Protein AF-A0A3N5LQ31-F1 (afdb_monomer)

Foldseek 3Di:
DDDDDDQVVVVVVVVVVVVVCVVLVHDDDDDDDPPDDPPCCVVPPDDWDADPVQRGIPDQDQDDDPVPPDDPDFDWDPKKKKKWKWQAPVLQVQLQVQLVVFAVKAWFAKDDPPPSIIMTMIMGAQVSRVRSQVRSQVRRVVGGGTDDIDMGRIDGSSVSSRGDGD

Radius of gyration: 17.61 Å; Cα contacts (8 Å, |Δi|>4): 261; chains: 1; bounding box: 45×36×45 Å

Nearest PDB structures (foldseek):
  7mmx-assembly1_C-2  TM=9.628E-01  e=3.023E-10  Streptococcus intermedius SK54 = ATCC 27335
  4qig-assembly1_B  TM=9.699E-01  e=1.649E-09  Salmonella enterica subsp. enterica serovar Typhimurium str. LT2
  5v74-assembly1_P4  TM=9.472E-01  e=7.502E-10  Haliangium ochraceum DSM 14365
  7mpx-assembly1_D  TM=9.693E-01  e=6.256E-09  Escherichia coli
  7mpv-assembly1_F  TM=9.601E-01  e=4.910E-09  Escherichia coli

Sequence (166 aa):
MKLAGPLASLRAAVEAAQSIADQMQVTLVADVIPAPAVGLSVAYEAKADFSPLLEQATVIIPHPSPENKEKRMPEQANFAVGLIETQGFTAVFEAIDTALKTAAVEVLAREKLGGGFITVVIRGDVAAVNAAVEAGKAKVGALGRLIAAHVIPSPSAGVLSLLPKL

pLDDT: mean 89.26, std 12.74, range [43.56, 98.69]

Mean predicted aligned error: 6.05 Å

Secondary structure (DSSP, 8-state):
----S-HHHHHHHHHHHHHHHHHTT--------SSPPTTTHHHHPPPP-EETTTTEES-------TT-SS-SSPPBPSSEEEEEEEESHHHHHHHHHHHHHHSSEEEEEEEEEETTEEEEEEEE-HHHHHHHHHHHHTTGGGTSEEEEEEEESS-BHHHHTTSPP-

Solvent-accessible surface area (backbone atoms only — not comparable to full-atom values): 9769 Å² total; per-residue (Å²): 140,88,87,87,76,59,68,70,60,52,52,53,50,49,56,54,48,46,58,51,24,58,75,69,74,45,91,77,89,85,84,81,80,75,83,71,61,90,84,48,55,75,81,74,56,79,68,86,43,70,37,83,89,68,72,42,68,76,49,83,73,64,73,75,63,90,87,57,89,78,64,95,60,74,60,62,44,98,37,12,37,19,38,43,28,16,42,29,70,68,12,41,51,54,14,47,56,44,14,50,74,67,25,76,46,46,83,64,30,67,46,70,78,53,101,51,34,36,33,41,31,33,34,25,50,50,70,32,28,50,54,12,46,57,53,10,61,72,56,13,72,87,59,31,43,73,73,48,74,50,73,41,65,56,44,35,48,66,63,58,51,66,53,55,81,122

Structure (mmCIF, N/CA/C/O backbone):
data_AF-A0A3N5LQ31-F1
#
_entry.id   AF-A0A3N5LQ31-F1
#
loop_
_atom_site.group_PDB
_atom_site.id
_atom_site.type_symbol
_atom_site.label_atom_id
_atom_site.label_alt_id
_atom_site.label_comp_id
_atom_site.label_asym_id
_atom_site.label_entity_id
_atom_site.label_seq_id
_atom_site.pdbx_PDB_ins_code
_atom_site.Cartn_x
_atom_site.Cartn_y
_atom_site.Cartn_z
_atom_site.occupancy
_atom_site.B_iso_or_equiv
_atom_site.auth_seq_id
_atom_site.auth_comp_id
_atom_site.auth_asym_id
_atom_site.auth_atom_id
_atom_site.pdbx_PDB_model_num
ATOM 1 N N . MET A 1 1 ? 6.752 2.907 -10.884 1.00 87.19 1 MET A N 1
ATOM 2 C CA . MET A 1 1 ? 7.921 2.213 -10.291 1.00 87.19 1 MET A CA 1
ATOM 3 C C . MET A 1 1 ? 8.846 1.754 -11.412 1.00 87.19 1 MET A C 1
ATOM 5 O O . MET A 1 1 ? 8.343 1.495 -12.497 1.00 87.19 1 MET A O 1
ATOM 9 N N . LYS A 1 2 ? 10.163 1.670 -11.184 1.00 89.62 2 LYS A N 1
ATOM 10 C CA . LYS A 1 2 ? 11.131 1.130 -12.156 1.00 89.62 2 LYS A CA 1
ATOM 11 C C . LYS A 1 2 ? 11.908 -0.006 -11.495 1.00 89.62 2 LYS A C 1
ATOM 13 O O . LYS A 1 2 ? 12.330 0.148 -10.354 1.00 89.62 2 LYS A O 1
ATOM 18 N N . LEU A 1 3 ? 12.065 -1.125 -12.197 1.00 89.81 3 LEU A N 1
ATOM 19 C CA . LEU A 1 3 ? 12.803 -2.304 -11.742 1.00 89.81 3 LEU A CA 1
ATOM 20 C C . LEU A 1 3 ? 13.867 -2.649 -12.789 1.00 89.81 3 LEU A C 1
ATOM 22 O O . LEU A 1 3 ? 13.626 -2.489 -13.984 1.00 89.81 3 LEU A O 1
ATOM 26 N N . ALA A 1 4 ? 15.025 -3.133 -12.348 1.00 88.94 4 ALA A N 1
ATOM 27 C CA . ALA A 1 4 ? 16.113 -3.557 -13.223 1.00 88.94 4 ALA A CA 1
ATOM 28 C C . ALA A 1 4 ? 16.600 -4.953 -12.819 1.00 88.94 4 ALA A C 1
ATOM 30 O O . ALA A 1 4 ? 16.631 -5.287 -11.636 1.00 88.94 4 ALA A O 1
ATOM 31 N N . GLY A 1 5 ? 16.970 -5.773 -13.802 1.00 91.19 5 GLY A N 1
ATOM 32 C CA . GLY A 1 5 ? 17.413 -7.144 -13.571 1.00 91.19 5 GLY A CA 1
ATOM 33 C C . GLY A 1 5 ? 17.403 -7.996 -14.843 1.00 91.19 5 GLY A C 1
ATOM 34 O O . GLY A 1 5 ? 17.205 -7.468 -15.940 1.00 91.19 5 GLY A O 1
ATOM 35 N N . PRO A 1 6 ? 17.614 -9.319 -14.717 1.00 95.31 6 PRO A N 1
ATOM 36 C CA . PRO A 1 6 ? 17.545 -10.245 -15.843 1.00 95.31 6 PRO A CA 1
ATOM 37 C C . PRO A 1 6 ? 16.179 -10.208 -16.542 1.00 95.31 6 PRO A C 1
ATOM 39 O O . PRO A 1 6 ? 15.140 -10.179 -15.881 1.00 95.31 6 PRO A O 1
ATOM 42 N N . LEU A 1 7 ? 16.169 -10.279 -17.879 1.00 94.81 7 LEU A N 1
ATOM 43 C CA . LEU A 1 7 ? 14.949 -10.147 -18.691 1.00 94.81 7 LEU A CA 1
ATOM 44 C C . LEU A 1 7 ? 13.848 -11.141 -18.288 1.00 94.81 7 LEU A C 1
ATOM 46 O O . LEU A 1 7 ? 12.689 -10.755 -18.155 1.00 94.81 7 LEU A O 1
ATOM 50 N N . ALA A 1 8 ? 14.207 -12.410 -18.072 1.00 94.94 8 ALA A N 1
ATOM 51 C CA . ALA A 1 8 ? 13.256 -13.440 -17.655 1.00 94.94 8 ALA A CA 1
ATOM 52 C C . ALA A 1 8 ? 12.627 -13.125 -16.287 1.00 94.94 8 ALA A C 1
ATOM 54 O O . ALA A 1 8 ? 11.420 -13.265 -16.118 1.00 94.94 8 ALA A O 1
ATOM 55 N N . SER A 1 9 ? 13.426 -12.634 -15.334 1.00 94.69 9 SER A N 1
ATOM 56 C CA . SER A 1 9 ? 12.945 -12.253 -14.004 1.00 94.69 9 SER A CA 1
ATOM 57 C C . SER A 1 9 ? 12.020 -11.038 -14.053 1.00 94.69 9 SER A C 1
ATOM 59 O O . SER A 1 9 ? 11.018 -11.019 -13.348 1.00 94.69 9 SER A O 1
ATOM 61 N N . LEU A 1 10 ? 12.317 -10.044 -14.900 1.00 95.25 10 LEU A N 1
ATOM 62 C CA . LEU A 1 10 ? 11.446 -8.877 -15.076 1.00 95.25 10 LEU A CA 1
ATOM 63 C C . LEU A 1 10 ? 10.103 -9.259 -15.704 1.00 95.25 10 LEU A C 1
ATOM 65 O O . LEU A 1 10 ? 9.069 -8.789 -15.243 1.00 95.25 10 LEU A O 1
ATOM 69 N N . ARG A 1 11 ? 10.099 -10.147 -16.705 1.00 95.88 11 ARG A N 1
ATOM 70 C CA . ARG A 1 11 ? 8.853 -10.658 -17.302 1.00 95.88 11 ARG A CA 1
ATOM 71 C C . ARG A 1 11 ? 8.005 -11.420 -16.287 1.00 95.88 11 ARG A C 1
ATOM 73 O O . ARG A 1 11 ? 6.833 -11.101 -16.131 1.00 95.88 11 ARG A O 1
ATOM 80 N N . ALA A 1 12 ? 8.618 -12.329 -15.529 1.00 95.69 12 ALA A N 1
ATOM 81 C CA . ALA A 1 12 ? 7.928 -13.052 -14.461 1.00 95.69 12 ALA A CA 1
ATOM 82 C C . ALA A 1 12 ? 7.379 -12.106 -13.375 1.00 95.69 12 ALA A C 1
ATOM 84 O O . ALA A 1 12 ? 6.276 -12.304 -12.874 1.00 95.69 12 ALA A O 1
ATOM 85 N N . ALA A 1 13 ? 8.121 -11.048 -13.028 1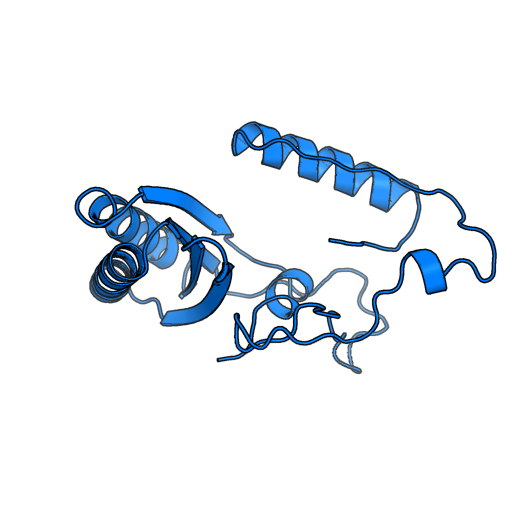.00 93.69 13 ALA A N 1
ATOM 86 C CA . ALA A 1 13 ? 7.653 -10.039 -12.082 1.00 93.69 13 ALA A CA 1
ATOM 87 C C . ALA A 1 13 ? 6.443 -9.251 -12.616 1.00 93.69 13 ALA A C 1
ATOM 89 O O . ALA A 1 13 ? 5.527 -8.973 -11.847 1.00 93.69 13 ALA A O 1
ATOM 90 N N . VAL A 1 14 ? 6.415 -8.915 -13.912 1.00 96.06 14 VAL A N 1
ATOM 91 C CA . VAL A 1 14 ? 5.263 -8.253 -14.550 1.00 96.06 14 VAL A CA 1
ATOM 92 C C . VAL A 1 14 ? 4.038 -9.168 -14.565 1.00 96.06 14 VAL A C 1
ATOM 94 O O . VAL A 1 14 ? 2.956 -8.717 -14.208 1.00 96.06 14 VAL A O 1
ATOM 97 N N . GLU A 1 15 ? 4.200 -10.449 -14.901 1.00 95.69 15 GLU A N 1
ATOM 98 C CA . GLU A 1 15 ? 3.104 -11.430 -14.868 1.00 95.69 15 GLU A CA 1
ATOM 99 C C . GLU A 1 15 ? 2.521 -11.584 -13.455 1.00 95.69 15 GLU A C 1
ATOM 101 O O . GLU A 1 15 ? 1.305 -11.522 -13.263 1.00 95.69 15 GLU A O 1
ATOM 106 N N . ALA A 1 16 ? 3.386 -11.707 -12.443 1.00 94.06 16 ALA A N 1
ATOM 107 C CA . ALA A 1 16 ? 2.958 -11.767 -11.049 1.00 94.06 16 ALA A CA 1
ATOM 108 C C . ALA A 1 16 ? 2.248 -10.474 -10.608 1.00 94.06 16 ALA A C 1
ATOM 110 O O . ALA A 1 16 ? 1.215 -10.531 -9.942 1.00 94.06 16 ALA A O 1
ATOM 111 N N . ALA A 1 17 ? 2.768 -9.308 -11.005 1.00 93.50 17 ALA A N 1
ATOM 112 C CA . ALA A 1 17 ? 2.152 -8.020 -10.704 1.00 93.50 17 ALA A CA 1
ATOM 113 C C . ALA A 1 17 ? 0.776 -7.870 -11.367 1.00 93.50 17 ALA A C 1
ATOM 115 O O . ALA A 1 17 ? -0.139 -7.355 -10.729 1.00 93.50 17 ALA A O 1
ATOM 116 N N . GLN A 1 18 ? 0.607 -8.352 -12.603 1.00 95.00 18 GLN A N 1
ATOM 117 C CA . GLN A 1 18 ? -0.680 -8.330 -13.298 1.00 95.00 18 GLN A CA 1
ATOM 118 C C . GLN A 1 18 ? -1.727 -9.146 -12.538 1.00 95.00 18 GLN A C 1
ATOM 120 O O . GLN A 1 18 ? -2.819 -8.649 -12.284 1.00 95.00 18 GLN A O 1
ATOM 125 N N . SER A 1 19 ? -1.368 -10.351 -12.080 1.00 94.00 19 SER A N 1
ATOM 126 C CA . SER A 1 19 ? -2.285 -11.186 -11.297 1.00 94.00 19 SER A CA 1
ATOM 127 C C . SER A 1 19 ? -2.764 -10.499 -10.013 1.00 94.00 19 SER A C 1
ATOM 129 O O . SER A 1 19 ? -3.914 -10.682 -9.619 1.00 94.00 19 SER A O 1
ATOM 131 N N . ILE A 1 20 ? -1.897 -9.734 -9.343 1.00 91.50 20 ILE A N 1
ATOM 132 C CA . ILE A 1 20 ? -2.257 -8.990 -8.127 1.00 91.50 20 ILE A CA 1
ATOM 133 C C . ILE A 1 20 ? -3.103 -7.762 -8.473 1.00 91.50 20 ILE A C 1
ATOM 135 O O . ILE A 1 20 ? -4.087 -7.485 -7.791 1.00 91.50 20 ILE A O 1
ATOM 139 N N . ALA A 1 21 ? -2.763 -7.048 -9.547 1.00 91.88 21 ALA A N 1
ATOM 140 C CA . ALA A 1 21 ? -3.532 -5.904 -10.024 1.00 91.88 21 ALA A CA 1
ATOM 141 C C . ALA A 1 21 ? -4.980 -6.297 -10.364 1.00 91.88 21 ALA A C 1
ATOM 143 O O . ALA A 1 21 ? -5.913 -5.611 -9.947 1.00 91.88 21 ALA A O 1
ATOM 144 N N . ASP A 1 22 ? -5.170 -7.451 -11.010 1.00 93.06 22 ASP A N 1
ATOM 145 C CA . ASP A 1 22 ? -6.491 -8.002 -11.323 1.00 93.06 22 ASP A CA 1
ATOM 146 C C . ASP A 1 22 ? -7.290 -8.316 -10.047 1.00 93.06 22 ASP A C 1
ATOM 148 O O . ASP A 1 22 ? -8.460 -7.946 -9.938 1.00 93.06 22 ASP A O 1
ATOM 152 N N . GLN A 1 23 ? -6.653 -8.935 -9.043 1.00 89.44 23 GLN A N 1
ATOM 153 C CA . GLN A 1 23 ? -7.275 -9.198 -7.735 1.00 89.44 23 GLN A CA 1
ATOM 154 C C . GLN A 1 23 ? -7.677 -7.909 -7.010 1.00 89.44 23 GLN A C 1
ATOM 156 O O . GLN A 1 23 ? -8.709 -7.866 -6.343 1.00 89.44 23 GLN A O 1
ATOM 161 N N . MET A 1 24 ? -6.869 -6.859 -7.149 1.00 89.00 24 MET A N 1
ATOM 162 C CA . MET A 1 24 ? -7.133 -5.539 -6.581 1.00 89.00 24 MET A CA 1
ATOM 163 C C . MET A 1 24 ? -8.073 -4.685 -7.443 1.00 89.00 24 MET A C 1
ATOM 165 O O . MET A 1 24 ? -8.430 -3.585 -7.028 1.00 89.00 24 MET A O 1
ATOM 169 N N . GLN A 1 25 ? -8.484 -5.174 -8.618 1.00 91.00 25 GLN A N 1
ATOM 170 C CA . GLN A 1 25 ? -9.318 -4.452 -9.582 1.00 91.00 25 GLN A CA 1
ATOM 171 C C . GLN A 1 25 ? -8.715 -3.102 -10.013 1.00 91.00 25 GLN A C 1
ATOM 173 O O . GLN A 1 25 ? -9.433 -2.124 -10.228 1.00 91.00 25 GLN A O 1
ATOM 178 N N . VAL A 1 26 ? -7.387 -3.047 -10.146 1.00 90.62 26 VAL A N 1
ATOM 179 C CA . VAL A 1 26 ? -6.648 -1.869 -10.617 1.00 90.62 26 VAL A CA 1
ATOM 180 C C . VAL A 1 26 ? -5.979 -2.151 -11.957 1.00 90.62 26 VAL A C 1
ATOM 182 O O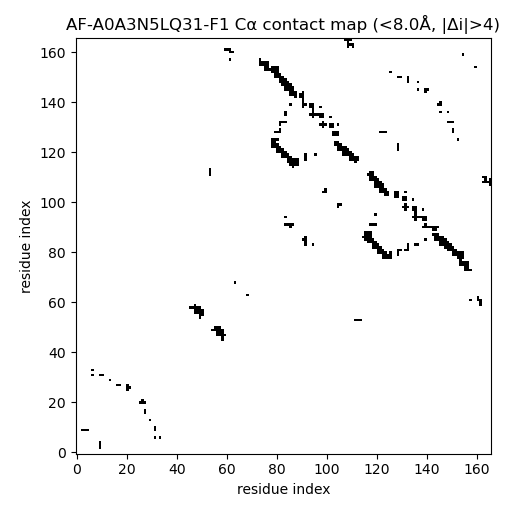 . VAL A 1 26 ? -5.469 -3.240 -12.202 1.00 90.62 26 VAL A O 1
ATOM 185 N N . THR A 1 27 ? -5.946 -1.152 -12.836 1.00 93.31 27 THR A N 1
ATOM 186 C CA . THR A 1 27 ? -5.249 -1.275 -14.121 1.00 93.31 27 THR A CA 1
ATOM 187 C C . THR A 1 27 ? -3.739 -1.191 -13.914 1.00 93.31 27 THR A C 1
ATOM 189 O O . THR A 1 27 ? -3.230 -0.168 -13.454 1.00 93.31 27 THR A O 1
ATOM 192 N N . LEU A 1 28 ? -3.009 -2.233 -14.316 1.00 94.44 28 LEU A N 1
ATOM 193 C CA . LEU A 1 28 ? -1.551 -2.205 -14.407 1.00 94.44 28 LEU A CA 1
ATOM 194 C C . LEU A 1 28 ? -1.115 -1.771 -15.811 1.00 94.44 28 LEU A C 1
ATOM 196 O O . LEU A 1 28 ? -1.521 -2.356 -16.810 1.00 94.44 28 LEU A O 1
ATOM 200 N N . VAL A 1 29 ? -0.240 -0.768 -15.878 1.00 95.12 29 VAL A N 1
ATOM 201 C CA . VAL A 1 29 ? 0.503 -0.424 -17.096 1.00 95.12 29 VAL A CA 1
ATOM 202 C C . VAL A 1 29 ? 1.963 -0.773 -16.855 1.00 95.12 29 VAL A C 1
ATOM 204 O O . VAL A 1 29 ? 2.636 -0.133 -16.044 1.00 95.1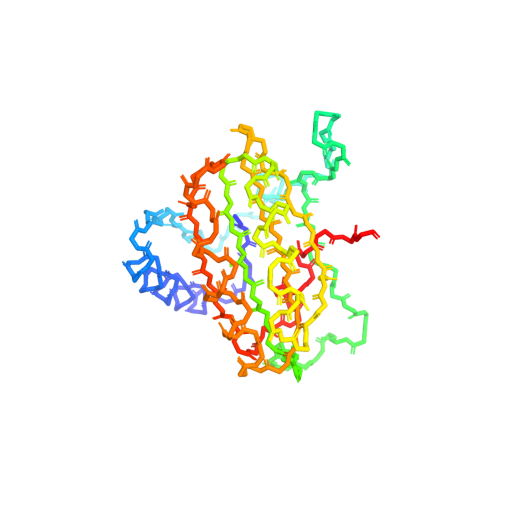2 29 VAL A O 1
ATOM 207 N N . ALA A 1 30 ? 2.443 -1.803 -17.542 1.00 94.75 30 ALA A N 1
ATOM 208 C CA . ALA A 1 30 ? 3.815 -2.273 -17.444 1.00 94.75 30 ALA A CA 1
ATOM 209 C C . ALA A 1 30 ? 4.380 -2.556 -18.836 1.00 94.75 30 ALA A C 1
ATOM 211 O O . ALA A 1 30 ? 3.680 -3.062 -19.709 1.00 94.75 30 ALA A O 1
ATOM 212 N N . ASP A 1 31 ? 5.659 -2.244 -19.015 1.00 94.19 31 ASP A N 1
ATOM 213 C CA . ASP A 1 31 ? 6.427 -2.582 -20.208 1.00 94.19 31 ASP A CA 1
ATOM 214 C C . ASP A 1 31 ? 7.847 -2.984 -19.790 1.00 94.19 31 ASP A C 1
ATOM 216 O O . ASP A 1 31 ? 8.342 -2.574 -18.734 1.00 94.19 31 ASP A O 1
ATOM 220 N N . VAL A 1 32 ? 8.497 -3.811 -20.604 1.00 95.31 32 VAL A N 1
ATOM 221 C CA . VAL A 1 32 ? 9.850 -4.310 -20.357 1.00 95.31 32 VAL A CA 1
ATOM 222 C C . VAL A 1 32 ? 10.722 -3.954 -21.545 1.00 95.31 32 VAL A C 1
ATOM 224 O O . VAL A 1 32 ? 10.537 -4.481 -22.637 1.00 95.31 32 VAL A O 1
ATOM 227 N N . ILE A 1 33 ? 11.732 -3.119 -21.304 1.00 94.19 33 ILE A N 1
ATOM 228 C CA . ILE A 1 33 ? 12.721 -2.738 -22.314 1.00 94.19 33 ILE A CA 1
ATOM 229 C C . ILE A 1 33 ? 13.889 -3.738 -22.249 1.00 94.19 33 ILE A C 1
ATOM 231 O O . ILE A 1 33 ? 14.684 -3.678 -21.305 1.00 94.19 33 ILE A O 1
ATOM 235 N N . PRO A 1 34 ? 14.020 -4.680 -23.204 1.00 94.56 34 PRO A N 1
ATOM 236 C CA . PRO A 1 34 ? 15.147 -5.600 -23.222 1.00 94.56 34 PRO A CA 1
ATOM 237 C C . PRO A 1 34 ? 16.410 -4.876 -23.698 1.00 94.56 34 PRO A C 1
ATOM 239 O O . PRO A 1 34 ? 16.379 -4.190 -24.714 1.00 94.56 34 PRO A O 1
ATOM 242 N N . ALA A 1 35 ? 17.522 -5.074 -22.984 1.00 92.38 35 ALA A N 1
ATOM 243 C CA . ALA A 1 35 ? 18.849 -4.572 -23.360 1.00 92.38 35 ALA A CA 1
ATOM 244 C C . ALA A 1 35 ? 18.842 -3.089 -23.809 1.00 92.38 35 ALA A C 1
ATOM 246 O O . ALA A 1 35 ? 19.154 -2.798 -24.967 1.00 92.38 35 ALA A O 1
ATOM 247 N N . PRO A 1 36 ? 18.468 -2.146 -22.919 1.00 92.06 36 PRO A N 1
ATOM 248 C CA . PRO A 1 36 ? 18.436 -0.728 -23.262 1.00 92.06 36 PRO A CA 1
ATOM 249 C C . PRO A 1 36 ? 19.804 -0.257 -23.771 1.00 92.06 36 PRO A C 1
ATOM 251 O O . PRO A 1 36 ? 20.849 -0.695 -23.284 1.00 92.06 36 PRO A O 1
ATOM 254 N N . ALA A 1 37 ? 19.792 0.642 -24.757 1.00 92.75 37 ALA A N 1
ATOM 255 C CA . ALA A 1 37 ? 21.011 1.142 -25.381 1.00 92.75 37 ALA A CA 1
ATOM 256 C C . ALA A 1 37 ? 21.951 1.805 -24.358 1.00 92.75 37 ALA A C 1
ATOM 258 O O . ALA A 1 37 ? 21.515 2.487 -23.426 1.00 92.75 37 ALA A O 1
ATOM 259 N N . VAL A 1 38 ? 23.259 1.634 -24.564 1.00 90.38 38 VAL A N 1
ATOM 260 C CA . VAL A 1 38 ? 24.290 2.256 -23.724 1.00 90.38 38 VAL A CA 1
ATOM 261 C C . VAL A 1 38 ? 24.114 3.776 -23.736 1.00 90.38 38 VAL A C 1
ATOM 263 O O . VAL A 1 38 ? 23.959 4.383 -24.792 1.00 90.38 38 VAL A O 1
ATOM 266 N N . GLY A 1 39 ? 24.127 4.391 -22.552 1.00 86.56 39 GLY A N 1
ATOM 267 C CA . GLY A 1 39 ? 23.937 5.836 -22.385 1.00 86.56 39 GLY A CA 1
ATOM 268 C C . GLY A 1 39 ? 22.477 6.293 -22.292 1.00 86.56 39 GLY A C 1
ATOM 269 O O . GLY A 1 39 ? 22.237 7.458 -21.989 1.00 86.56 39 GLY A O 1
ATOM 270 N N . LEU A 1 40 ? 21.495 5.398 -22.464 1.00 89.94 40 LEU A N 1
ATOM 271 C CA . LEU A 1 40 ? 20.072 5.735 -22.323 1.00 89.94 40 LEU A CA 1
ATOM 272 C C . LEU A 1 40 ? 19.615 5.843 -20.856 1.00 89.94 40 LEU A C 1
ATOM 274 O O . LEU A 1 40 ? 18.457 6.165 -20.601 1.00 89.94 40 LEU A O 1
ATOM 278 N N . SER A 1 41 ? 20.503 5.620 -19.881 1.00 85.06 41 SER A N 1
ATOM 279 C CA . SER A 1 41 ? 20.161 5.701 -18.455 1.00 85.06 41 SER A CA 1
ATOM 280 C C . SER A 1 41 ? 19.536 7.035 -18.073 1.00 85.06 41 SER A C 1
ATOM 282 O O . SER A 1 41 ? 18.562 7.052 -17.335 1.00 85.06 41 SER A O 1
ATOM 284 N N . VAL A 1 42 ? 19.966 8.138 -18.683 1.00 85.75 42 VAL A N 1
ATOM 285 C CA . VAL A 1 42 ? 19.375 9.471 -18.472 1.00 85.75 42 VAL A CA 1
ATOM 286 C C . VAL A 1 42 ? 17.883 9.563 -18.817 1.00 85.75 42 VAL A C 1
ATOM 288 O O . VAL A 1 42 ? 17.201 10.447 -18.308 1.00 85.75 42 VAL A O 1
ATOM 291 N N . ALA A 1 43 ? 17.364 8.674 -19.671 1.00 85.56 43 ALA A N 1
ATOM 292 C CA . ALA A 1 43 ? 15.951 8.649 -20.039 1.00 85.56 43 ALA A CA 1
ATOM 293 C C . ALA A 1 43 ? 15.083 7.918 -19.001 1.00 85.56 43 ALA A C 1
ATOM 295 O O . ALA A 1 43 ? 13.883 8.178 -18.908 1.00 85.56 43 ALA A O 1
ATOM 296 N N . TYR A 1 44 ? 15.662 7.002 -18.217 1.00 85.75 44 TYR A N 1
ATOM 297 C CA . TYR A 1 44 ? 14.912 6.184 -17.261 1.00 85.75 44 TYR A CA 1
ATOM 298 C C . TYR A 1 44 ? 15.405 6.279 -15.812 1.00 85.75 44 TYR A C 1
ATOM 300 O O . TYR A 1 44 ? 14.688 5.856 -14.910 1.00 85.75 44 TYR A O 1
ATOM 308 N N . GLU A 1 45 ? 16.542 6.888 -15.526 1.00 86.19 45 GLU A N 1
ATOM 309 C CA . GLU A 1 45 ? 16.981 7.204 -14.169 1.00 86.19 45 GLU A CA 1
ATOM 310 C C . GLU A 1 45 ? 16.472 8.593 -13.797 1.00 86.19 45 GLU A C 1
ATOM 312 O O . GLU A 1 45 ? 16.801 9.597 -14.428 1.00 86.19 45 GLU A O 1
ATOM 317 N N . ALA A 1 46 ? 15.606 8.647 -12.786 1.00 84.69 46 ALA A N 1
ATOM 318 C CA . ALA A 1 46 ? 15.107 9.915 -12.281 1.00 84.69 46 ALA A CA 1
ATOM 319 C C . ALA A 1 46 ? 16.154 10.539 -11.350 1.00 84.69 46 ALA A C 1
ATOM 321 O O . ALA A 1 46 ? 16.724 9.856 -10.498 1.00 84.69 46 ALA A O 1
ATOM 322 N N . LYS A 1 47 ? 16.391 11.844 -11.501 1.00 86.06 47 LYS A N 1
ATOM 323 C CA . LYS A 1 47 ? 17.172 12.615 -10.528 1.00 86.06 47 LYS A CA 1
ATOM 324 C C . LYS A 1 47 ? 16.360 12.777 -9.248 1.00 86.06 47 LYS A C 1
ATOM 326 O O . LYS A 1 47 ? 15.135 12.772 -9.306 1.00 86.06 47 LYS A O 1
ATOM 331 N N . ALA A 1 48 ? 17.038 12.950 -8.116 1.00 86.06 48 ALA A N 1
ATOM 332 C CA . ALA A 1 48 ? 16.363 13.330 -6.882 1.00 86.06 48 ALA A CA 1
ATOM 333 C C . ALA A 1 48 ? 15.543 14.610 -7.111 1.00 86.06 48 ALA A C 1
ATOM 335 O O . ALA A 1 48 ? 16.038 15.565 -7.713 1.00 86.06 48 ALA A O 1
ATOM 336 N N . ASP A 1 49 ? 14.301 14.596 -6.647 1.00 88.69 49 ASP A N 1
ATOM 337 C CA . ASP A 1 49 ? 13.345 15.685 -6.806 1.00 88.69 49 ASP A CA 1
ATOM 338 C C . ASP A 1 49 ? 12.482 15.797 -5.542 1.00 88.69 49 ASP A C 1
ATOM 340 O O . ASP A 1 49 ? 12.312 14.820 -4.803 1.00 88.69 49 ASP A O 1
ATOM 344 N N . PHE A 1 50 ? 11.987 17.002 -5.265 1.00 89.94 50 PHE A N 1
ATOM 345 C CA . PHE A 1 50 ? 11.248 17.336 -4.051 1.00 89.94 50 PHE A CA 1
ATOM 346 C C . PHE A 1 50 ? 10.015 18.166 -4.392 1.00 89.94 50 PHE A C 1
ATOM 348 O O . PHE A 1 50 ? 10.109 19.176 -5.086 1.00 89.94 50 PHE A O 1
ATOM 355 N N . SER A 1 51 ? 8.864 17.777 -3.844 1.00 88.06 51 SER A N 1
ATOM 356 C CA . SER A 1 51 ? 7.612 18.511 -4.007 1.00 88.06 51 SER A CA 1
ATOM 357 C C . SER A 1 51 ? 7.344 19.394 -2.787 1.00 88.06 51 SER A C 1
ATOM 359 O O . SER A 1 51 ? 7.059 18.859 -1.714 1.00 88.06 51 SER A O 1
ATOM 361 N N . PRO A 1 52 ? 7.332 20.735 -2.930 1.00 89.38 52 PRO A N 1
ATOM 362 C CA . PRO A 1 52 ? 6.944 21.637 -1.845 1.00 89.38 52 PRO A CA 1
ATOM 363 C C . PRO A 1 52 ? 5.495 21.445 -1.391 1.00 89.38 52 PRO A C 1
ATOM 365 O O . PRO A 1 52 ? 5.186 21.680 -0.233 1.00 89.38 52 PRO A O 1
ATOM 368 N N . LEU A 1 53 ? 4.608 21.000 -2.288 1.00 86.44 53 LEU A N 1
ATOM 369 C CA . LEU A 1 53 ? 3.195 20.771 -1.968 1.00 86.44 53 LEU A CA 1
ATOM 370 C C . LEU A 1 53 ? 2.984 19.521 -1.111 1.00 86.44 53 LEU A C 1
ATOM 372 O O . LEU A 1 53 ? 2.057 19.473 -0.306 1.00 86.44 53 LEU A O 1
ATOM 376 N N . LEU A 1 54 ? 3.810 18.495 -1.321 1.00 85.00 54 LEU A N 1
ATOM 377 C CA . LEU A 1 54 ? 3.744 17.252 -0.550 1.00 85.00 54 LEU A CA 1
ATOM 378 C C . LEU A 1 54 ? 4.706 17.257 0.644 1.00 85.00 54 LEU A C 1
ATOM 380 O O . LEU A 1 54 ? 4.583 16.395 1.512 1.00 85.00 54 LEU A O 1
ATOM 384 N N . GLU A 1 55 ? 5.630 18.222 0.679 1.00 86.75 55 GLU A N 1
ATOM 385 C CA . GLU A 1 55 ? 6.705 18.355 1.664 1.00 86.75 55 GLU A CA 1
ATOM 386 C C . GLU A 1 55 ? 7.595 17.100 1.732 1.00 86.75 55 GLU A C 1
ATOM 388 O O . GLU A 1 55 ? 8.023 16.679 2.805 1.00 86.75 55 GLU A O 1
ATOM 393 N N . GLN A 1 56 ? 7.861 16.474 0.579 1.00 85.75 56 GLN A N 1
ATOM 394 C CA . GLN A 1 56 ? 8.637 15.232 0.500 1.00 85.75 56 GLN A CA 1
ATOM 395 C C . GLN A 1 56 ? 9.334 15.019 -0.849 1.00 85.75 56 GLN A C 1
ATOM 397 O O . GLN A 1 56 ? 9.011 15.661 -1.854 1.00 85.75 56 GLN A O 1
ATOM 402 N N . ALA A 1 57 ? 10.283 14.077 -0.866 1.00 85.88 57 ALA A N 1
ATOM 403 C CA . ALA A 1 57 ? 10.932 13.613 -2.085 1.00 85.88 57 ALA A CA 1
ATOM 404 C C . ALA A 1 57 ? 9.934 12.865 -2.984 1.00 85.88 57 ALA A C 1
ATOM 406 O O . ALA A 1 57 ? 9.217 11.980 -2.527 1.00 85.88 57 ALA A O 1
ATOM 407 N N . THR A 1 58 ? 9.907 13.201 -4.271 1.00 84.56 58 THR A N 1
ATOM 408 C CA . THR A 1 58 ? 9.054 12.548 -5.285 1.00 84.56 58 THR A CA 1
ATOM 409 C C . THR A 1 58 ? 9.754 11.363 -5.947 1.00 84.56 58 THR A C 1
ATOM 411 O O . THR A 1 58 ? 9.113 10.517 -6.572 1.00 84.56 58 THR A O 1
ATOM 414 N N . VAL A 1 59 ? 11.079 11.286 -5.799 1.00 85.12 59 VAL A N 1
ATOM 415 C CA . VAL A 1 59 ? 11.916 10.210 -6.327 1.00 85.12 59 VAL A CA 1
ATOM 416 C C . VAL A 1 59 ? 12.530 9.442 -5.166 1.00 85.12 59 VAL A C 1
ATOM 418 O O . VAL A 1 59 ? 13.427 9.931 -4.482 1.00 85.12 59 VAL A O 1
ATOM 421 N N . ILE A 1 60 ? 12.044 8.217 -4.971 1.00 81.88 60 ILE A N 1
ATOM 422 C CA . ILE A 1 60 ? 12.536 7.291 -3.950 1.00 81.88 60 ILE A CA 1
ATOM 423 C C . ILE A 1 60 ? 13.449 6.275 -4.629 1.00 81.88 60 ILE A C 1
ATOM 425 O O . ILE A 1 60 ? 13.010 5.489 -5.471 1.00 81.88 60 ILE A O 1
ATOM 429 N N . ILE A 1 61 ? 14.730 6.305 -4.265 1.00 79.75 61 ILE A N 1
ATOM 430 C CA . ILE A 1 61 ? 15.720 5.321 -4.703 1.00 79.75 61 ILE A CA 1
ATOM 431 C C . ILE A 1 61 ? 15.930 4.355 -3.535 1.00 79.75 61 ILE A C 1
ATOM 433 O O . ILE A 1 61 ? 16.453 4.780 -2.503 1.00 79.75 61 ILE A O 1
ATOM 437 N N . PRO A 1 62 ? 15.542 3.074 -3.665 1.00 71.12 62 PRO A N 1
ATOM 438 C CA . PRO A 1 62 ? 15.834 2.066 -2.656 1.00 71.12 62 PRO A CA 1
ATOM 439 C C . PRO A 1 62 ? 17.338 2.030 -2.395 1.00 71.12 62 PRO A C 1
ATOM 441 O O . PRO A 1 62 ? 18.118 1.705 -3.291 1.00 71.12 62 PRO A O 1
ATOM 444 N N . HIS A 1 63 ? 17.767 2.380 -1.186 1.00 60.59 63 HIS A N 1
ATOM 445 C CA . HIS A 1 63 ? 19.164 2.224 -0.805 1.00 60.59 63 HIS A CA 1
ATOM 446 C C . HIS A 1 63 ? 19.389 0.765 -0.396 1.00 60.59 63 HIS A C 1
ATOM 448 O O . HIS A 1 63 ? 18.852 0.348 0.634 1.00 60.59 63 HIS A O 1
ATOM 454 N N . PRO A 1 64 ? 20.171 -0.035 -1.145 1.00 50.44 64 PRO A N 1
ATOM 455 C CA . PRO A 1 64 ? 20.640 -1.296 -0.602 1.00 50.44 64 PRO A CA 1
ATOM 456 C C . PRO A 1 64 ? 21.528 -0.974 0.603 1.00 50.44 64 PRO A C 1
ATOM 458 O O . PRO A 1 64 ? 22.440 -0.149 0.503 1.00 50.44 64 PRO A O 1
ATOM 461 N N . SER A 1 65 ? 21.270 -1.617 1.744 1.00 44.19 65 SER A N 1
ATOM 462 C CA . SER A 1 65 ? 22.254 -1.642 2.826 1.00 44.19 65 SER A CA 1
ATOM 463 C C . SER A 1 65 ? 23.596 -2.112 2.235 1.00 44.19 65 SER A C 1
ATOM 465 O O . SER A 1 65 ? 23.604 -3.113 1.505 1.00 44.19 65 SER A O 1
ATOM 467 N N . PRO A 1 66 ? 24.719 -1.414 2.500 1.00 43.81 66 PRO A N 1
ATOM 468 C CA . PRO A 1 66 ? 26.027 -1.756 1.937 1.00 43.81 66 PRO A CA 1
ATOM 469 C C . PRO A 1 66 ? 26.476 -3.194 2.251 1.00 43.81 66 PRO A C 1
ATOM 471 O O . PRO A 1 66 ? 27.344 -3.719 1.559 1.00 43.81 66 PRO A O 1
ATOM 474 N N . GLU A 1 67 ? 25.848 -3.852 3.227 1.00 47.69 67 GLU A N 1
ATOM 475 C CA . GLU A 1 67 ? 26.169 -5.203 3.697 1.00 47.69 67 GLU A CA 1
ATOM 476 C C . GLU A 1 67 ? 25.594 -6.337 2.820 1.00 47.69 67 GLU A C 1
ATOM 478 O O . GLU A 1 67 ? 25.999 -7.486 2.960 1.00 47.69 67 GLU A O 1
ATOM 483 N N . AS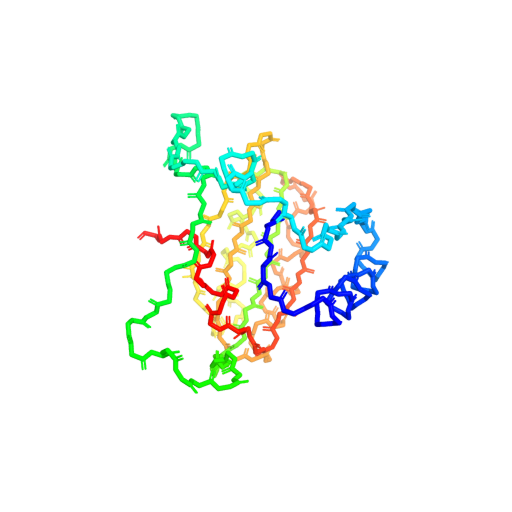N A 1 68 ? 24.679 -6.048 1.884 1.00 45.41 68 ASN A N 1
ATOM 484 C CA . ASN A 1 68 ? 23.871 -7.071 1.196 1.00 45.41 68 ASN A CA 1
ATOM 485 C C . ASN A 1 68 ? 24.142 -7.202 -0.320 1.00 45.41 68 ASN A C 1
ATOM 487 O O . ASN A 1 68 ? 23.255 -7.588 -1.080 1.00 45.41 68 ASN A O 1
ATOM 491 N N . LYS A 1 69 ? 25.368 -6.930 -0.792 1.00 47.31 69 LYS A N 1
ATOM 492 C CA . LYS A 1 69 ? 25.716 -7.073 -2.225 1.00 47.31 69 LYS A CA 1
ATOM 493 C C . LYS A 1 69 ? 25.671 -8.521 -2.760 1.00 47.31 69 LYS A C 1
ATOM 495 O O . LYS A 1 69 ? 25.643 -8.693 -3.974 1.00 47.31 69 LYS A O 1
ATOM 500 N N . GLU A 1 70 ? 25.617 -9.542 -1.895 1.00 44.41 70 GLU A N 1
ATOM 501 C CA . GLU A 1 70 ? 25.730 -10.965 -2.287 1.00 44.41 70 GLU A CA 1
ATOM 502 C C . GLU A 1 70 ? 24.577 -11.900 -1.857 1.00 44.41 70 GLU A C 1
ATOM 504 O O . GLU A 1 70 ? 24.579 -13.074 -2.236 1.00 44.41 70 GLU A O 1
ATOM 509 N N . LYS A 1 71 ? 23.545 -11.440 -1.131 1.00 43.56 71 LYS A N 1
ATOM 510 C CA . LYS A 1 71 ? 22.421 -12.327 -0.757 1.00 43.56 71 LYS A CA 1
ATOM 511 C C . LYS A 1 71 ? 21.418 -12.485 -1.911 1.00 43.56 71 LYS A C 1
ATOM 513 O O . LYS A 1 71 ? 20.758 -11.538 -2.322 1.00 43.56 71 LYS A O 1
ATOM 518 N N . ARG A 1 72 ? 21.283 -13.724 -2.406 1.00 52.50 72 ARG A N 1
ATOM 519 C CA . ARG A 1 72 ? 20.471 -14.145 -3.571 1.00 52.50 72 ARG A CA 1
ATOM 520 C C . ARG A 1 72 ? 18.937 -14.057 -3.418 1.00 52.50 72 ARG A C 1
ATOM 522 O O . ARG A 1 72 ? 18.236 -14.455 -4.339 1.00 52.50 72 ARG A O 1
ATOM 529 N N . MET A 1 73 ? 18.397 -13.509 -2.333 1.00 54.03 73 MET A N 1
ATOM 530 C CA . MET A 1 73 ? 16.966 -13.203 -2.172 1.00 54.03 73 MET A CA 1
ATOM 531 C C . MET A 1 73 ? 16.822 -12.007 -1.223 1.00 54.03 73 MET A C 1
ATOM 533 O O . MET A 1 73 ? 17.602 -11.911 -0.273 1.00 54.03 73 MET A O 1
ATOM 537 N N . PRO A 1 74 ? 15.865 -11.089 -1.460 1.00 58.03 74 PRO A N 1
ATOM 538 C CA . PRO A 1 74 ? 15.658 -9.959 -0.569 1.00 58.03 74 PRO A CA 1
ATOM 539 C C . PRO A 1 74 ? 15.231 -10.476 0.806 1.00 58.03 74 PRO A C 1
ATOM 541 O O . PRO A 1 74 ? 14.309 -11.282 0.917 1.00 58.03 74 PRO A O 1
ATOM 544 N N . GLU A 1 75 ? 15.926 -10.013 1.840 1.00 74.44 75 GLU A N 1
ATOM 545 C CA . GLU A 1 75 ? 15.626 -10.331 3.232 1.00 74.44 75 GLU A CA 1
ATOM 546 C C . GLU A 1 75 ? 14.172 -9.951 3.539 1.00 74.44 75 GLU A C 1
ATOM 548 O O . GLU A 1 75 ? 13.723 -8.845 3.229 1.00 74.44 75 GLU A O 1
ATOM 553 N N . GLN A 1 76 ? 13.407 -10.912 4.045 1.00 78.88 76 GLN A N 1
ATOM 554 C CA . GLN A 1 76 ? 12.003 -10.739 4.400 1.00 78.88 76 GLN A CA 1
ATOM 555 C C . GLN A 1 76 ? 11.911 -10.202 5.823 1.00 78.88 76 GLN A C 1
ATOM 557 O O . GLN A 1 76 ? 12.705 -10.577 6.685 1.00 78.88 76 GLN A O 1
ATOM 562 N N . ALA A 1 77 ? 10.947 -9.323 6.076 1.00 82.88 77 ALA A N 1
ATOM 563 C CA . ALA A 1 77 ? 10.681 -8.881 7.432 1.00 82.88 77 ALA A CA 1
ATOM 564 C C . ALA A 1 77 ? 9.945 -9.966 8.228 1.00 82.88 77 ALA A C 1
ATOM 566 O O . ALA A 1 77 ? 9.048 -10.642 7.715 1.00 82.88 77 ALA A O 1
ATOM 567 N N . ASN A 1 78 ? 10.274 -10.056 9.517 1.00 90.31 78 ASN A N 1
ATOM 568 C CA . ASN A 1 78 ? 9.609 -10.937 10.483 1.00 90.31 78 ASN A CA 1
ATOM 569 C C . ASN A 1 78 ? 8.294 -10.342 11.030 1.00 90.31 78 ASN A C 1
ATOM 571 O O . ASN A 1 78 ? 7.826 -10.758 12.083 1.00 90.31 78 ASN A O 1
ATOM 575 N N . PHE A 1 79 ? 7.716 -9.350 10.351 1.00 94.81 79 PHE A N 1
ATOM 576 C CA . PHE A 1 79 ? 6.450 -8.713 10.712 1.00 94.81 79 PHE A CA 1
ATOM 577 C C . PHE A 1 79 ? 5.596 -8.503 9.462 1.00 94.81 79 PHE A C 1
ATOM 579 O O . PHE A 1 79 ? 6.127 -8.396 8.360 1.00 94.81 79 PHE A O 1
ATOM 586 N N . ALA A 1 80 ? 4.284 -8.388 9.637 1.00 98.06 80 ALA A N 1
ATOM 587 C CA . ALA A 1 80 ? 3.358 -8.020 8.576 1.00 98.06 80 ALA A CA 1
ATOM 588 C C . ALA A 1 80 ? 3.183 -6.501 8.504 1.00 98.06 80 ALA A C 1
ATOM 590 O O . ALA A 1 80 ? 3.350 -5.796 9.502 1.00 98.06 80 ALA A O 1
ATOM 591 N N . VAL A 1 81 ? 2.786 -6.000 7.334 1.00 97.88 81 VAL A N 1
ATOM 592 C CA . VAL A 1 81 ? 2.336 -4.613 7.167 1.00 97.88 81 VAL A CA 1
ATOM 593 C C . VAL A 1 81 ? 0.892 -4.555 6.699 1.00 97.88 81 VAL A C 1
ATOM 595 O O . VAL A 1 81 ? 0.463 -5.357 5.871 1.00 97.88 81 VAL A O 1
ATOM 598 N N . GLY A 1 82 ? 0.148 -3.598 7.237 1.00 98.06 82 GLY A N 1
ATOM 599 C CA . GLY A 1 82 ? -1.204 -3.256 6.818 1.00 98.06 82 GLY A CA 1
ATOM 600 C C . GLY A 1 82 ? -1.208 -1.873 6.192 1.00 98.06 82 GLY A C 1
ATOM 601 O O . GLY A 1 82 ? -0.567 -0.965 6.713 1.00 98.06 82 GLY A O 1
ATOM 602 N N . LEU A 1 83 ? -1.918 -1.710 5.083 1.00 97.56 83 LEU A N 1
ATOM 603 C CA . LEU A 1 83 ? -2.078 -0.445 4.381 1.00 97.56 83 LEU A CA 1
ATOM 604 C C . LEU A 1 83 ? -3.549 -0.052 4.416 1.00 97.56 83 LEU A C 1
ATOM 606 O O . LEU A 1 83 ? -4.405 -0.864 4.065 1.00 97.56 83 LEU A O 1
ATOM 610 N N . ILE A 1 84 ? -3.831 1.188 4.811 1.00 97.75 84 ILE A N 1
ATOM 611 C CA . ILE A 1 84 ? -5.157 1.799 4.691 1.00 97.75 84 ILE A CA 1
ATOM 612 C C . ILE A 1 84 ? -4.992 3.094 3.906 1.00 97.75 84 ILE A C 1
ATOM 614 O O . ILE A 1 84 ? -4.360 4.039 4.379 1.00 97.75 84 ILE A O 1
ATOM 618 N N . GLU A 1 85 ? -5.561 3.122 2.705 1.00 97.25 85 GLU A N 1
ATOM 619 C CA . GLU A 1 85 ? -5.576 4.276 1.818 1.00 97.25 85 GLU A CA 1
ATOM 620 C C . GLU A 1 85 ? -6.977 4.873 1.751 1.00 97.25 85 GLU A C 1
ATOM 622 O O . GLU A 1 85 ? -7.972 4.187 1.487 1.00 97.25 85 GLU A O 1
ATOM 627 N N . THR A 1 86 ? -7.053 6.183 1.959 1.00 97.62 86 THR A N 1
ATOM 628 C CA . THR A 1 86 ? -8.304 6.932 1.871 1.00 97.62 86 THR A CA 1
ATOM 629 C C . THR A 1 86 ? -8.129 8.188 1.036 1.00 97.62 86 THR A C 1
ATOM 631 O O . THR A 1 86 ? -7.028 8.730 0.917 1.00 97.62 86 THR A O 1
ATOM 634 N N . GLN A 1 87 ? -9.242 8.692 0.516 1.00 96.62 87 GLN A N 1
ATOM 635 C CA . GLN A 1 87 ? -9.344 10.079 0.099 1.00 96.62 87 GLN A CA 1
ATOM 636 C C . GLN A 1 87 ? -9.981 10.879 1.243 1.00 96.62 87 GLN A C 1
ATOM 638 O O . GLN A 1 87 ? -11.184 10.758 1.497 1.00 96.62 87 GLN A O 1
ATOM 643 N N . GLY A 1 88 ? -9.162 11.675 1.935 1.00 94.44 88 GLY A N 1
ATOM 644 C CA . GLY A 1 88 ? -9.553 12.502 3.081 1.00 94.44 88 GLY A CA 1
ATOM 645 C C . GLY A 1 88 ? -8.716 12.248 4.341 1.00 94.44 88 GLY A C 1
ATOM 646 O O . GLY A 1 88 ? -8.694 11.148 4.882 1.00 94.44 88 GLY A O 1
ATOM 647 N N . PHE A 1 89 ? -8.075 13.298 4.869 1.00 94.44 89 PHE A N 1
ATOM 648 C CA . PHE A 1 89 ? -7.201 13.188 6.047 1.00 94.44 89 PHE A CA 1
ATOM 649 C C . PHE A 1 89 ? -7.941 12.730 7.309 1.00 94.44 89 PHE A C 1
ATOM 651 O O . PHE A 1 89 ? -7.470 11.841 8.011 1.00 94.44 89 PHE A O 1
ATOM 658 N N . THR A 1 90 ? -9.121 13.287 7.580 1.00 96.25 90 THR A N 1
ATOM 659 C CA . THR A 1 90 ? -9.918 12.915 8.758 1.00 96.25 90 THR A CA 1
ATOM 660 C C . THR A 1 90 ? -10.312 11.436 8.734 1.00 96.25 90 THR A C 1
ATOM 662 O O . THR A 1 90 ? -10.313 10.783 9.773 1.00 96.25 90 THR A O 1
ATOM 665 N N . ALA A 1 91 ? -10.591 10.890 7.547 1.00 96.56 91 ALA A N 1
ATOM 666 C CA . ALA A 1 91 ? -11.016 9.506 7.386 1.00 96.56 91 ALA A CA 1
ATOM 667 C C . ALA A 1 91 ? -9.888 8.510 7.690 1.00 96.56 91 ALA A C 1
ATOM 669 O O . ALA A 1 91 ? -10.108 7.550 8.428 1.00 96.56 91 ALA A O 1
ATOM 670 N N . VAL A 1 92 ? -8.672 8.749 7.180 1.00 96.56 92 VAL A N 1
ATOM 671 C CA . VAL A 1 92 ? -7.519 7.905 7.536 1.00 96.56 92 VAL A CA 1
ATOM 672 C C . VAL A 1 92 ? -7.124 8.073 9.001 1.00 96.56 92 VAL A C 1
ATOM 674 O O . VAL A 1 92 ? -6.722 7.100 9.630 1.00 96.56 92 VAL A O 1
ATOM 677 N N . PHE A 1 93 ? -7.270 9.271 9.572 1.00 96.50 93 PHE A N 1
ATOM 678 C CA . PHE A 1 93 ? -6.926 9.505 10.974 1.00 96.50 93 PHE A CA 1
ATOM 679 C C . PHE A 1 93 ? -7.831 8.698 11.919 1.00 96.50 93 PHE A C 1
ATOM 681 O O . PHE A 1 93 ? -7.327 8.014 12.806 1.00 96.50 93 PHE A O 1
ATOM 688 N N . GLU A 1 94 ? -9.144 8.689 11.666 1.00 97.75 94 GLU A N 1
ATOM 689 C CA . GLU A 1 94 ? -10.110 7.851 12.394 1.00 97.75 94 GLU A CA 1
ATOM 690 C C . GLU A 1 94 ? -9.839 6.350 12.199 1.00 97.75 94 GLU A C 1
ATOM 692 O O . GLU A 1 94 ? -9.875 5.567 13.154 1.00 97.75 94 GLU A O 1
ATOM 697 N N . ALA A 1 95 ? -9.539 5.933 10.964 1.00 97.69 95 ALA A N 1
ATOM 698 C CA . ALA A 1 95 ? -9.232 4.539 10.662 1.00 97.69 95 ALA A CA 1
ATOM 699 C C . ALA A 1 95 ? -8.005 4.044 11.441 1.00 9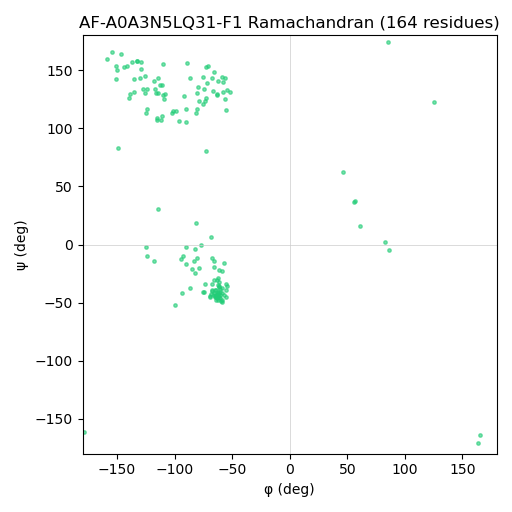7.69 95 ALA A C 1
ATOM 701 O O . ALA A 1 95 ? -8.013 2.926 11.956 1.00 97.69 95 ALA A O 1
ATOM 702 N N . ILE A 1 96 ? -6.967 4.875 11.557 1.00 97.44 96 ILE A N 1
ATOM 703 C CA . ILE A 1 96 ? -5.730 4.522 12.256 1.00 97.44 96 ILE A CA 1
ATOM 704 C C . ILE A 1 96 ? -5.896 4.553 13.771 1.00 97.44 96 ILE A C 1
ATOM 706 O O . ILE A 1 96 ? -5.436 3.623 14.428 1.00 97.44 96 ILE A O 1
ATOM 710 N N . ASP A 1 97 ? -6.603 5.535 1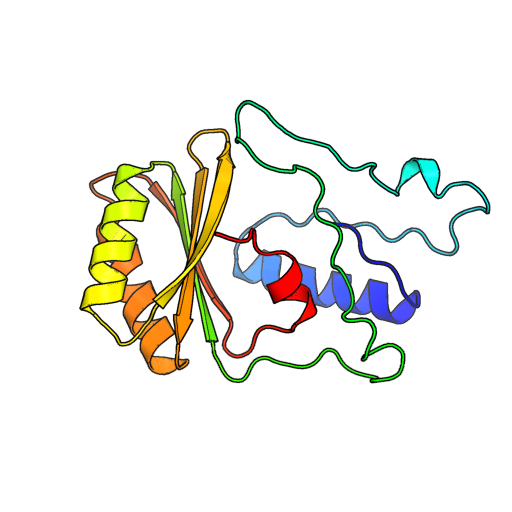4.332 1.00 98.25 97 ASP A N 1
ATOM 711 C CA . ASP A 1 97 ? -6.949 5.525 15.759 1.00 98.25 97 ASP A CA 1
ATOM 712 C C . ASP A 1 97 ? -7.721 4.247 16.136 1.00 98.25 97 ASP A C 1
ATOM 714 O O . ASP A 1 97 ? -7.386 3.566 17.109 1.00 98.25 97 ASP A O 1
ATOM 718 N N . THR A 1 98 ? -8.683 3.849 15.300 1.00 98.25 98 THR A N 1
ATOM 719 C CA . THR A 1 98 ? -9.429 2.598 15.478 1.00 98.25 98 THR A CA 1
ATOM 720 C C . THR A 1 98 ? -8.527 1.368 15.358 1.00 98.25 98 THR A C 1
ATOM 722 O O . THR A 1 98 ? -8.608 0.461 16.189 1.00 98.25 98 THR A O 1
ATOM 725 N N . ALA A 1 99 ? -7.651 1.325 14.353 1.00 98.25 99 ALA A N 1
ATOM 726 C CA . ALA A 1 99 ? -6.724 0.219 14.123 1.00 98.25 99 ALA A CA 1
ATOM 727 C C . ALA A 1 99 ? -5.787 -0.002 15.326 1.00 98.25 99 ALA A C 1
ATOM 729 O O . ALA A 1 99 ? -5.691 -1.123 15.831 1.00 98.25 99 ALA A O 1
ATOM 730 N N . LEU A 1 100 ? -5.171 1.073 15.833 1.00 98.38 100 LEU A N 1
ATOM 731 C CA . LEU A 1 100 ? -4.256 1.047 16.982 1.00 98.38 100 LEU A CA 1
ATOM 732 C C . LEU A 1 100 ? -4.955 0.653 18.293 1.00 98.38 100 LEU A C 1
ATOM 734 O O . LEU A 1 100 ? -4.338 0.042 19.160 1.00 98.38 100 LEU A O 1
ATOM 738 N N . LYS A 1 101 ? -6.245 0.976 18.449 1.00 98.44 101 LYS A N 1
ATOM 739 C CA . LYS A 1 101 ? -7.052 0.555 19.610 1.00 98.44 101 LYS A CA 1
ATOM 740 C C . LYS A 1 101 ? -7.541 -0.891 19.522 1.00 98.44 101 LYS A C 1
ATOM 742 O O . LYS A 1 101 ? -7.916 -1.463 20.541 1.00 98.44 101 LYS A O 1
ATOM 747 N N . THR A 1 102 ? -7.570 -1.470 18.323 1.00 98.31 102 THR A N 1
ATOM 748 C CA . THR A 1 102 ? -8.127 -2.809 18.083 1.00 98.31 102 THR A CA 1
ATOM 749 C C . THR A 1 102 ? -7.099 -3.914 18.304 1.00 98.31 102 THR A C 1
ATOM 751 O O . THR A 1 102 ? -7.450 -4.987 18.793 1.00 98.31 102 THR A O 1
ATOM 754 N N . ALA A 1 103 ? -5.839 -3.685 17.933 1.00 98.06 103 ALA A N 1
ATOM 755 C CA . ALA A 1 103 ? -4.804 -4.709 17.997 1.00 98.06 103 ALA A CA 1
ATOM 756 C C . ALA A 1 103 ? -3.429 -4.122 18.335 1.00 98.06 103 ALA A C 1
ATOM 758 O O . ALA A 1 103 ? -3.195 -2.924 18.203 1.00 98.06 103 ALA A O 1
ATOM 759 N N . ALA A 1 104 ? -2.503 -4.995 18.740 1.00 97.81 104 ALA A N 1
ATOM 760 C CA . ALA A 1 104 ? -1.111 -4.640 18.995 1.00 97.81 104 ALA A CA 1
ATOM 761 C C . ALA A 1 104 ? -0.365 -4.384 17.671 1.00 97.81 104 ALA A C 1
ATOM 763 O O . ALA A 1 104 ? 0.317 -5.259 17.140 1.00 97.81 104 ALA A O 1
ATOM 764 N N . VAL A 1 105 ? -0.543 -3.185 17.122 1.00 98.50 105 VAL A N 1
ATOM 765 C CA . VAL A 1 105 ? 0.101 -2.698 15.898 1.00 98.50 105 VAL A CA 1
ATOM 766 C C . VAL A 1 105 ? 0.659 -1.295 16.122 1.00 98.50 105 VAL A C 1
ATOM 768 O O . VAL A 1 105 ? 0.211 -0.566 17.003 1.00 98.50 105 VAL A O 1
ATOM 771 N N . GLU A 1 106 ? 1.626 -0.897 15.305 1.00 97.38 106 GLU A N 1
ATOM 772 C CA . GLU A 1 106 ? 2.234 0.435 15.350 1.00 97.38 106 GLU A CA 1
ATOM 773 C C . GLU A 1 106 ? 2.246 1.082 13.965 1.00 97.38 106 GLU A C 1
ATOM 775 O O . GLU A 1 106 ? 2.304 0.390 12.947 1.00 97.38 106 GLU A O 1
ATOM 780 N N . VAL A 1 107 ? 2.201 2.415 13.910 1.00 97.06 107 VAL A N 1
ATOM 781 C CA . VAL A 1 107 ? 2.324 3.151 12.646 1.00 97.06 107 VAL A CA 1
ATOM 782 C C . VAL A 1 107 ? 3.774 3.104 12.180 1.00 97.06 107 VAL A C 1
ATOM 784 O O . VAL A 1 107 ? 4.678 3.534 12.889 1.00 97.06 107 VAL A O 1
ATOM 787 N N . LEU A 1 108 ? 3.982 2.599 10.968 1.00 94.94 108 LEU A N 1
ATOM 788 C CA . LEU A 1 108 ? 5.289 2.498 10.331 1.00 94.94 108 LEU A CA 1
ATOM 789 C C . LEU A 1 108 ? 5.589 3.703 9.434 1.00 94.94 108 LEU A C 1
ATOM 791 O O . LEU A 1 108 ? 6.713 4.192 9.429 1.00 94.94 108 LEU A O 1
ATOM 795 N N . ALA A 1 109 ? 4.604 4.164 8.661 1.00 94.12 109 ALA A N 1
ATOM 796 C CA . ALA A 1 109 ? 4.781 5.260 7.712 1.00 94.12 109 ALA A CA 1
ATOM 797 C C . ALA A 1 109 ? 3.446 5.926 7.355 1.00 94.12 109 ALA A C 1
ATOM 799 O O . ALA A 1 109 ? 2.381 5.316 7.472 1.00 94.12 109 ALA A O 1
ATOM 800 N N . ARG A 1 110 ? 3.513 7.165 6.852 1.00 92.38 110 ARG A N 1
ATOM 801 C CA . ARG A 1 110 ? 2.398 7.830 6.164 1.00 92.38 110 ARG A CA 1
ATOM 802 C C . ARG A 1 110 ? 2.854 8.355 4.808 1.00 92.38 110 ARG A C 1
ATOM 804 O O . ARG A 1 110 ? 3.869 9.033 4.729 1.00 92.38 110 ARG A O 1
ATOM 811 N N . GLU A 1 111 ? 2.066 8.113 3.775 1.00 91.56 111 GLU A N 1
ATOM 812 C CA . GLU A 1 111 ? 2.331 8.557 2.410 1.00 91.56 111 GLU A CA 1
ATOM 813 C C . GLU A 1 111 ? 1.228 9.517 1.950 1.00 91.56 111 GLU A C 1
ATOM 815 O O . GLU A 1 111 ? 0.039 9.261 2.163 1.00 91.56 111 GLU A O 1
ATOM 820 N N . LYS A 1 112 ? 1.622 10.644 1.346 1.00 90.50 112 LYS A N 1
ATOM 821 C CA . LYS A 1 112 ? 0.708 11.666 0.815 1.00 90.50 112 LYS A CA 1
ATOM 822 C C . LYS A 1 112 ? 0.876 11.736 -0.701 1.00 90.50 112 LYS A C 1
ATOM 824 O O . LYS A 1 112 ? 1.833 12.321 -1.195 1.00 90.50 112 LYS A O 1
ATOM 829 N N . LEU A 1 113 ? -0.106 11.233 -1.441 1.00 85.94 113 LEU A N 1
ATOM 830 C CA . LEU A 1 113 ? -0.017 11.108 -2.902 1.00 85.94 113 LEU A CA 1
ATOM 831 C C . LEU A 1 113 ? -0.542 12.348 -3.660 1.00 85.94 113 LEU A C 1
ATOM 833 O O . LEU A 1 113 ? -0.480 12.404 -4.885 1.00 85.94 113 LEU A O 1
ATOM 837 N N . GLY A 1 114 ? -1.046 13.362 -2.945 1.00 87.50 114 GLY A N 1
ATOM 838 C CA . GLY A 1 114 ? -1.742 14.515 -3.531 1.00 87.50 114 GLY A CA 1
ATOM 839 C C . GLY A 1 114 ? -3.231 14.235 -3.765 1.00 87.50 114 GLY A C 1
ATOM 840 O O . GLY A 1 114 ? -3.712 13.144 -3.488 1.00 87.50 114 GLY A O 1
ATOM 841 N N . GLY A 1 115 ? -4.017 15.234 -4.187 1.00 90.81 115 GLY A N 1
ATOM 842 C CA . GLY A 1 115 ? -5.456 15.052 -4.482 1.00 90.81 115 GLY A CA 1
ATOM 843 C C . GLY A 1 115 ? -6.335 14.598 -3.299 1.00 90.81 115 GLY A C 1
ATOM 844 O O . GLY A 1 115 ? -7.457 14.132 -3.500 1.00 90.81 115 GLY A O 1
ATOM 845 N N . GLY A 1 116 ? -5.822 14.713 -2.069 1.00 92.25 116 GLY A N 1
ATOM 846 C CA . GLY A 1 116 ? -6.464 14.215 -0.850 1.00 92.25 116 GLY A CA 1
ATOM 847 C C . GLY A 1 116 ? -6.230 12.727 -0.560 1.00 92.25 116 GLY A C 1
ATOM 848 O O . GLY A 1 116 ? -6.757 12.243 0.439 1.00 92.25 116 GLY A O 1
ATOM 849 N N . PHE A 1 117 ? -5.452 12.022 -1.389 1.00 95.50 117 PHE A N 1
ATOM 850 C CA . PHE A 1 117 ? -5.092 10.616 -1.198 1.00 95.50 117 PHE A CA 1
ATOM 851 C C . PHE A 1 117 ? -3.985 10.470 -0.160 1.00 95.50 117 PHE A C 1
ATOM 853 O O . PHE A 1 117 ? -2.916 11.086 -0.265 1.00 95.50 117 PHE A O 1
ATOM 860 N N . ILE A 1 118 ? -4.266 9.673 0.866 1.00 95.50 118 ILE A N 1
ATOM 861 C CA . ILE A 1 118 ? -3.363 9.436 1.985 1.00 95.50 118 ILE A CA 1
ATOM 862 C C . ILE A 1 118 ? -3.402 7.955 2.333 1.00 95.50 118 ILE A C 1
ATOM 864 O O . ILE A 1 118 ? -4.478 7.404 2.582 1.00 95.50 118 ILE A O 1
ATOM 868 N N . THR A 1 119 ? -2.219 7.357 2.425 1.00 96.00 119 THR A N 1
ATOM 869 C CA . THR A 1 119 ? -2.026 5.974 2.859 1.00 96.00 119 THR A CA 1
ATOM 870 C C . THR A 1 119 ? -1.271 5.966 4.171 1.00 96.00 119 THR A C 1
ATOM 872 O O . THR A 1 119 ? -0.222 6.598 4.292 1.00 96.00 119 THR A O 1
ATOM 875 N N . VAL A 1 120 ? -1.767 5.233 5.160 1.00 96.81 120 VAL A N 1
ATOM 876 C CA . VAL A 1 120 ? -1.001 4.939 6.373 1.00 96.81 120 VAL A CA 1
ATOM 877 C C . VAL A 1 120 ? -0.655 3.460 6.393 1.00 96.81 120 VAL A C 1
ATOM 879 O O . VAL A 1 120 ? -1.477 2.606 6.057 1.00 96.81 120 VAL A O 1
ATOM 882 N N . VAL A 1 121 ? 0.590 3.182 6.767 1.00 97.38 121 VAL A N 1
ATOM 883 C CA . VAL A 1 121 ? 1.141 1.839 6.886 1.00 97.38 121 VAL A CA 1
ATOM 884 C C . VAL A 1 121 ? 1.327 1.530 8.361 1.00 97.38 121 VAL A C 1
ATOM 886 O O . VAL A 1 121 ? 1.993 2.282 9.071 1.00 97.38 121 VAL A O 1
ATOM 889 N N . ILE A 1 122 ? 0.754 0.423 8.815 1.00 97.88 122 ILE A N 1
ATOM 890 C CA . ILE A 1 122 ? 0.934 -0.128 10.160 1.00 97.88 122 ILE A CA 1
ATOM 891 C C . ILE A 1 122 ? 1.747 -1.419 10.091 1.00 97.88 122 ILE A C 1
ATOM 893 O O . ILE A 1 122 ? 1.735 -2.093 9.061 1.00 97.88 122 ILE A O 1
ATOM 897 N N . ARG A 1 123 ? 2.435 -1.786 11.172 1.00 97.75 123 ARG A N 1
ATOM 898 C CA . ARG A 1 123 ? 3.138 -3.068 11.293 1.00 97.75 123 ARG A CA 1
ATOM 899 C C . ARG A 1 123 ? 2.797 -3.809 12.582 1.00 97.75 123 ARG A C 1
ATOM 901 O O . ARG A 1 123 ? 2.383 -3.193 13.561 1.00 97.75 123 ARG A O 1
ATOM 908 N N . GLY A 1 124 ? 2.996 -5.122 12.568 1.00 98.00 124 GLY A N 1
ATOM 909 C CA . GLY A 1 124 ? 2.809 -6.013 13.713 1.00 98.00 124 GLY A CA 1
ATOM 910 C C . GLY A 1 124 ? 2.766 -7.478 13.280 1.00 98.00 124 GLY A C 1
ATOM 911 O O . GLY A 1 124 ? 3.127 -7.810 12.149 1.00 98.00 124 GLY A O 1
ATOM 912 N N . ASP A 1 125 ? 2.285 -8.356 14.155 1.00 97.81 125 ASP A N 1
ATOM 913 C CA . ASP A 1 125 ? 2.028 -9.752 13.791 1.00 97.81 125 ASP A CA 1
ATOM 914 C C . ASP A 1 125 ? 0.898 -9.850 12.761 1.00 97.81 125 ASP A C 1
ATOM 916 O O . ASP A 1 125 ? -0.052 -9.065 12.784 1.00 97.81 125 ASP A O 1
ATOM 920 N N . VAL A 1 126 ? 0.946 -10.850 11.875 1.00 98.19 126 VAL A N 1
ATOM 921 C CA . VAL A 1 126 ? -0.015 -10.967 10.761 1.00 98.19 126 VAL A CA 1
ATOM 922 C C . VAL A 1 126 ? -1.475 -10.976 11.225 1.00 98.19 126 VAL A C 1
ATOM 924 O O . VAL A 1 126 ? -2.323 -10.340 10.603 1.00 98.19 126 VAL A O 1
ATOM 927 N N . ALA A 1 127 ? -1.785 -11.645 12.338 1.00 98.19 127 ALA A N 1
ATOM 928 C CA . ALA A 1 127 ? -3.140 -11.685 12.884 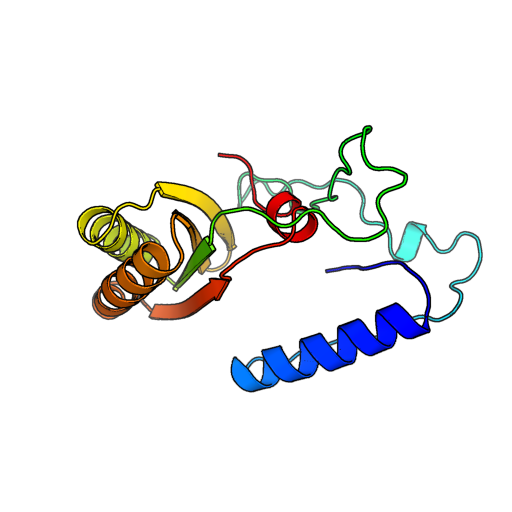1.00 98.19 127 ALA A CA 1
ATOM 929 C C . ALA A 1 127 ? -3.578 -10.315 13.430 1.00 98.19 127 ALA A C 1
ATOM 931 O O . ALA A 1 127 ? -4.696 -9.875 13.159 1.00 98.19 127 ALA A O 1
ATOM 932 N N . ALA A 1 128 ? -2.683 -9.620 14.141 1.00 98.56 128 ALA A N 1
ATOM 933 C CA . ALA A 1 128 ? -2.932 -8.285 14.677 1.00 98.56 128 ALA A CA 1
ATOM 934 C C . ALA A 1 128 ? -3.141 -7.262 13.552 1.00 98.56 128 ALA A C 1
ATOM 936 O O . ALA A 1 128 ? -4.088 -6.481 13.593 1.00 98.56 128 ALA A O 1
ATOM 937 N N . VAL A 1 129 ? -2.311 -7.319 12.507 1.00 98.69 129 VAL A N 1
ATOM 938 C CA . VAL A 1 129 ? -2.418 -6.451 11.329 1.00 98.69 129 VAL A CA 1
ATOM 939 C C . VAL A 1 129 ? -3.727 -6.684 10.574 1.00 98.69 129 VAL A C 1
ATOM 941 O O . VAL A 1 129 ? -4.397 -5.713 10.233 1.00 98.69 129 VAL A O 1
ATOM 944 N N . ASN A 1 130 ? -4.139 -7.939 10.358 1.00 98.56 130 ASN A N 1
ATOM 945 C CA . ASN A 1 130 ? -5.438 -8.232 9.743 1.00 98.56 130 ASN A CA 1
ATOM 946 C C . ASN A 1 130 ? -6.595 -7.641 10.562 1.00 98.56 130 ASN A C 1
ATOM 948 O O . ASN A 1 130 ? -7.430 -6.927 10.011 1.00 98.56 130 ASN A O 1
ATOM 952 N N . ALA A 1 131 ? -6.620 -7.875 11.878 1.00 98.62 131 ALA A N 1
ATOM 953 C CA . ALA A 1 131 ? -7.665 -7.339 12.749 1.00 98.62 131 ALA A CA 1
ATOM 954 C C . ALA A 1 131 ? -7.705 -5.799 12.734 1.00 98.62 131 ALA A C 1
ATOM 956 O O . ALA A 1 131 ? -8.778 -5.202 12.628 1.00 98.62 131 ALA A O 1
ATOM 957 N N . ALA A 1 132 ? -6.537 -5.157 12.785 1.00 98.69 132 ALA A N 1
ATOM 958 C CA . ALA A 1 132 ? -6.402 -3.707 12.746 1.00 98.69 132 ALA A CA 1
ATOM 959 C C . ALA A 1 132 ? -6.900 -3.102 11.421 1.00 98.69 132 ALA A C 1
ATOM 961 O O . ALA A 1 132 ? -7.643 -2.120 11.438 1.00 98.69 132 ALA A O 1
ATOM 962 N N . VAL A 1 133 ? -6.532 -3.696 10.278 1.00 98.50 133 VAL A N 1
ATOM 963 C CA . VAL A 1 133 ? -6.965 -3.231 8.949 1.00 98.50 133 VAL A CA 1
ATOM 964 C C . VAL A 1 133 ? -8.474 -3.387 8.767 1.00 98.50 133 VAL A C 1
ATOM 966 O O . VAL A 1 133 ? -9.125 -2.449 8.301 1.00 98.50 133 VAL A O 1
ATOM 969 N N . GLU A 1 134 ? -9.052 -4.523 9.169 1.00 98.38 134 GLU A N 1
ATOM 970 C CA . GLU A 1 134 ? -10.499 -4.751 9.077 1.00 98.38 134 GLU A CA 1
ATOM 971 C C . GLU A 1 134 ? -11.300 -3.760 9.934 1.00 98.38 134 GLU A C 1
ATOM 973 O O . GLU A 1 134 ? -12.294 -3.199 9.468 1.00 98.38 134 GLU A O 1
ATOM 978 N N . ALA A 1 135 ? -10.851 -3.487 11.162 1.00 98.19 135 ALA A N 1
ATOM 979 C CA . ALA A 1 135 ? -11.512 -2.520 12.034 1.00 98.19 135 ALA A CA 1
ATOM 980 C C . ALA A 1 135 ? -11.361 -1.078 11.528 1.00 98.19 135 ALA A C 1
ATOM 982 O O . ALA A 1 135 ? -12.340 -0.330 11.490 1.00 98.19 135 ALA A O 1
ATOM 983 N N . GLY A 1 136 ? -10.156 -0.694 11.096 1.00 97.88 136 GLY A N 1
ATOM 984 C CA . GLY A 1 136 ? -9.878 0.648 10.591 1.00 97.88 136 GLY A CA 1
ATOM 985 C C . GLY A 1 136 ? -10.663 0.968 9.319 1.00 97.88 136 GLY A C 1
ATOM 986 O O . GLY A 1 136 ? -11.327 2.004 9.243 1.00 97.88 136 GLY A O 1
ATOM 987 N N . LYS A 1 137 ? -10.671 0.060 8.330 1.00 97.00 137 LYS A N 1
ATOM 988 C CA . LYS A 1 137 ? -11.365 0.304 7.053 1.00 97.00 137 LYS A CA 1
ATOM 989 C C . LYS A 1 137 ? -12.881 0.473 7.228 1.00 97.00 137 LYS A C 1
ATOM 991 O O . LYS A 1 137 ? -13.496 1.245 6.494 1.00 97.00 137 LYS A O 1
ATOM 996 N N . ALA A 1 138 ? -13.481 -0.184 8.227 1.00 96.62 138 ALA A N 1
ATOM 997 C CA . ALA A 1 138 ? -14.910 -0.084 8.526 1.00 96.62 138 ALA A CA 1
ATOM 998 C C . ALA A 1 138 ? -15.342 1.316 9.012 1.00 96.62 138 ALA A C 1
ATOM 1000 O O . ALA A 1 138 ? -16.526 1.648 8.946 1.00 96.62 138 ALA A O 1
ATOM 1001 N N . LYS A 1 139 ? -14.405 2.153 9.481 1.00 95.31 139 LYS A N 1
ATOM 1002 C CA . LYS A 1 139 ? -14.685 3.506 9.994 1.00 95.31 139 LYS A CA 1
ATOM 1003 C C . LYS A 1 139 ? -14.560 4.622 8.961 1.00 95.31 139 LYS A C 1
ATOM 1005 O O . LYS A 1 139 ? -14.995 5.740 9.218 1.00 95.31 139 LYS A O 1
ATOM 1010 N N . VAL A 1 140 ? -14.034 4.327 7.773 1.00 95.75 140 VAL A N 1
ATOM 1011 C CA . VAL A 1 140 ? -13.731 5.350 6.759 1.00 95.75 140 VAL A CA 1
ATOM 1012 C C . VAL A 1 140 ? -14.992 6.013 6.190 1.00 95.75 140 VAL A C 1
ATOM 1014 O O . VAL A 1 140 ? -15.011 7.227 5.994 1.00 95.75 140 VAL A O 1
ATOM 1017 N N . GLY A 1 141 ? -16.056 5.240 5.944 1.00 88.44 141 GLY A N 1
ATOM 1018 C CA . GLY A 1 141 ? -17.173 5.648 5.079 1.00 88.44 141 GLY A CA 1
ATOM 1019 C C . GLY A 1 141 ? -17.969 6.889 5.510 1.00 88.44 141 GLY A C 1
ATOM 1020 O O . GLY A 1 141 ? -18.602 7.510 4.663 1.00 88.44 141 GLY A O 1
ATOM 1021 N N . ALA A 1 142 ? -17.941 7.277 6.789 1.00 86.50 142 ALA A N 1
ATOM 1022 C CA . ALA A 1 142 ? -18.644 8.472 7.274 1.00 86.50 142 ALA A CA 1
ATOM 1023 C C . ALA A 1 142 ? -17.842 9.776 7.096 1.00 86.50 142 ALA A C 1
ATOM 1025 O O . ALA A 1 142 ? -18.419 10.860 7.114 1.00 86.50 142 ALA A O 1
ATOM 1026 N N . LEU A 1 143 ? -16.517 9.679 6.951 1.00 93.38 143 LEU A N 1
ATOM 1027 C CA . LEU A 1 143 ? -15.592 10.819 6.992 1.00 93.38 143 LEU A CA 1
ATOM 1028 C C . LEU A 1 143 ? -14.831 11.019 5.676 1.00 93.38 143 LEU A C 1
ATOM 1030 O O . LEU A 1 143 ? -14.212 12.062 5.471 1.00 93.38 143 LEU A O 1
ATOM 1034 N N . GLY A 1 144 ? -14.855 10.025 4.790 1.00 95.00 144 GLY A N 1
ATOM 1035 C CA . GLY A 1 144 ? -14.184 10.067 3.501 1.00 95.00 144 GLY A CA 1
ATOM 103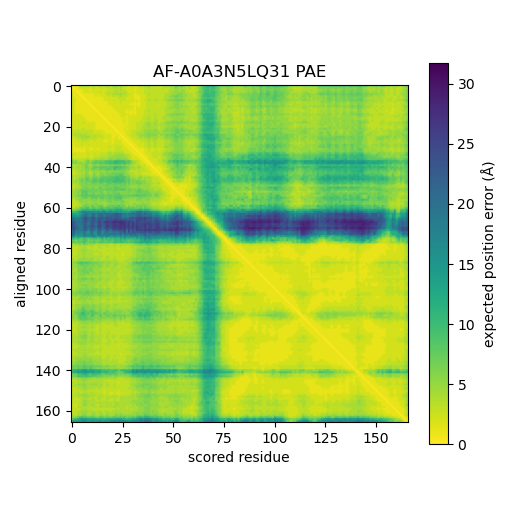6 C C . GLY A 1 144 ? -14.416 8.792 2.704 1.00 95.00 144 GLY A C 1
ATOM 1037 O O . GLY A 1 144 ? -15.345 8.026 2.960 1.00 95.00 144 GLY A O 1
ATOM 1038 N N . ARG A 1 145 ? -13.561 8.564 1.708 1.00 96.19 145 ARG A N 1
ATOM 1039 C CA . ARG A 1 145 ? -13.668 7.409 0.814 1.00 96.19 145 ARG A CA 1
ATOM 1040 C C . ARG A 1 145 ? -12.531 6.435 1.072 1.00 96.19 145 ARG A C 1
ATOM 1042 O O . ARG A 1 145 ? -11.370 6.831 1.029 1.00 96.19 145 ARG A O 1
ATOM 1049 N N . LEU A 1 146 ? -12.862 5.162 1.275 1.00 9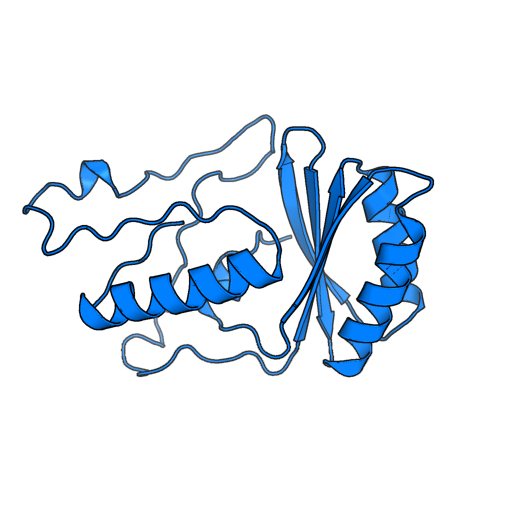6.62 146 LEU A N 1
ATOM 1050 C CA . LEU A 1 146 ? -11.870 4.092 1.265 1.00 96.62 146 LEU A CA 1
ATOM 1051 C C . LEU A 1 146 ? -11.432 3.853 -0.181 1.00 96.62 146 LEU A C 1
ATOM 1053 O O . LEU A 1 146 ? -12.278 3.652 -1.054 1.00 96.62 146 LEU A O 1
ATOM 1057 N N . ILE A 1 147 ? -10.126 3.901 -0.423 1.00 95.31 147 ILE A N 1
ATOM 1058 C CA . ILE A 1 147 ? -9.533 3.647 -1.739 1.00 95.31 147 ILE A CA 1
ATOM 1059 C C . ILE A 1 147 ? -8.998 2.223 -1.783 1.00 95.31 147 ILE A C 1
ATOM 1061 O O . ILE A 1 147 ? -9.386 1.457 -2.659 1.00 95.31 147 ILE A O 1
ATOM 1065 N N . ALA A 1 148 ? -8.186 1.849 -0.794 1.00 94.44 148 ALA A N 1
ATOM 1066 C CA . ALA A 1 148 ? -7.656 0.502 -0.661 1.00 94.44 148 ALA A CA 1
ATOM 1067 C C . ALA A 1 148 ? -7.406 0.148 0.810 1.00 94.44 148 ALA A C 1
ATOM 1069 O O . ALA A 1 148 ? -7.096 1.003 1.638 1.00 94.44 148 ALA A O 1
ATOM 1070 N N . ALA A 1 149 ? -7.522 -1.139 1.128 1.00 96.06 149 ALA A N 1
ATOM 1071 C CA . ALA A 1 149 ? -7.075 -1.716 2.387 1.00 96.06 149 ALA A CA 1
ATOM 1072 C C . ALA A 1 149 ? -6.434 -3.073 2.085 1.00 96.06 149 ALA A C 1
ATOM 1074 O O . ALA A 1 149 ? -7.046 -3.899 1.407 1.00 96.06 149 ALA A O 1
ATOM 1075 N N . HIS A 1 150 ? -5.200 -3.296 2.534 1.00 96.19 150 HIS A N 1
ATOM 1076 C CA . HIS A 1 150 ? -4.453 -4.502 2.178 1.00 96.19 150 HIS A CA 1
ATOM 1077 C C . HIS A 1 150 ? -3.466 -4.916 3.267 1.00 96.19 150 HIS A C 1
ATOM 1079 O O . HIS A 1 150 ? -2.980 -4.078 4.024 1.00 96.19 150 HIS A O 1
ATOM 1085 N N . VAL A 1 151 ? -3.149 -6.209 3.326 1.00 97.38 151 VAL A N 1
ATOM 1086 C CA . VAL A 1 151 ? -2.184 -6.778 4.271 1.00 97.38 151 VAL A CA 1
ATOM 1087 C C . VAL A 1 151 ? -1.128 -7.555 3.503 1.00 97.38 151 VAL A C 1
ATOM 1089 O O . VAL A 1 151 ? -1.452 -8.424 2.699 1.00 97.38 151 VAL A O 1
ATOM 1092 N N . ILE A 1 152 ? 0.138 -7.276 3.804 1.00 96.00 152 ILE A N 1
ATOM 1093 C CA . ILE A 1 152 ? 1.294 -8.014 3.298 1.00 96.00 152 ILE A CA 1
ATOM 1094 C C . ILE A 1 152 ? 1.919 -8.757 4.490 1.00 96.00 152 ILE A C 1
ATOM 1096 O O . ILE A 1 152 ? 2.542 -8.115 5.338 1.00 96.00 152 ILE A O 1
ATOM 1100 N N . PRO A 1 153 ? 1.769 -10.094 4.584 1.00 96.00 153 PRO A N 1
ATOM 1101 C CA . PRO A 1 153 ? 2.207 -10.871 5.748 1.00 96.00 153 PRO A CA 1
ATOM 1102 C C . PRO A 1 153 ? 3.707 -10.830 6.050 1.00 96.00 153 PRO A C 1
ATOM 1104 O O . PRO A 1 153 ? 4.096 -10.927 7.207 1.00 96.00 153 PRO A O 1
ATOM 1107 N N . SER A 1 154 ? 4.543 -10.723 5.017 1.00 94.69 154 SER A N 1
ATOM 1108 C CA . SER A 1 154 ? 6.001 -10.684 5.150 1.00 94.69 154 SER A CA 1
ATOM 1109 C C . SER A 1 154 ? 6.581 -9.840 4.007 1.00 94.69 154 SER A C 1
ATOM 1111 O O . SER A 1 154 ? 6.911 -10.365 2.939 1.00 94.69 154 SER A O 1
ATOM 1113 N N . PRO A 1 155 ? 6.606 -8.502 4.156 1.00 93.81 155 PRO A N 1
ATOM 1114 C CA . PRO A 1 155 ? 7.123 -7.613 3.133 1.00 93.81 155 PRO A CA 1
ATOM 1115 C C . PRO A 1 155 ? 8.634 -7.810 2.987 1.00 93.81 155 PRO A C 1
ATOM 1117 O O . PRO A 1 155 ? 9.362 -8.022 3.959 1.00 93.81 155 PRO A O 1
ATOM 1120 N N . SER A 1 156 ? 9.123 -7.712 1.753 1.00 91.25 156 SER A N 1
ATOM 1121 C CA . SER A 1 156 ? 10.560 -7.738 1.497 1.00 91.25 156 SER A CA 1
ATOM 1122 C C . SER A 1 156 ? 11.214 -6.430 1.947 1.00 91.25 156 SER A C 1
ATOM 1124 O O . SER A 1 156 ? 10.595 -5.363 1.907 1.00 91.25 156 SER A O 1
ATOM 1126 N N . ALA A 1 157 ? 12.498 -6.479 2.301 1.00 87.88 157 ALA A N 1
ATOM 1127 C CA . ALA A 1 157 ? 13.278 -5.285 2.622 1.00 87.88 157 ALA A CA 1
ATOM 1128 C C . ALA A 1 157 ? 13.255 -4.244 1.487 1.00 87.88 157 ALA A C 1
ATOM 1130 O O . ALA A 1 157 ? 13.228 -3.044 1.748 1.00 87.88 157 ALA A O 1
ATOM 1131 N N . GLY A 1 158 ? 13.201 -4.700 0.228 1.00 86.88 158 GLY A N 1
ATOM 1132 C CA . GLY A 1 158 ? 13.039 -3.834 -0.942 1.00 86.88 158 GLY A CA 1
ATOM 1133 C C . GLY A 1 158 ? 11.754 -3.008 -0.887 1.00 86.88 158 GLY A C 1
ATOM 1134 O O . GLY A 1 158 ? 11.804 -1.793 -1.056 1.00 86.88 158 GLY A O 1
ATOM 1135 N N . VAL A 1 159 ? 10.618 -3.641 -0.578 1.00 88.00 159 VAL A N 1
ATOM 1136 C CA . VAL A 1 159 ? 9.338 -2.935 -0.400 1.00 88.00 159 VAL A CA 1
ATOM 1137 C C . VAL A 1 159 ? 9.412 -1.960 0.773 1.00 88.00 159 VAL A C 1
ATOM 1139 O O . VAL A 1 159 ? 9.023 -0.806 0.630 1.00 88.00 159 VAL A O 1
ATOM 1142 N N . LEU A 1 160 ? 9.958 -2.384 1.915 1.00 89.88 160 LEU A N 1
ATOM 1143 C CA . LEU A 1 160 ? 10.069 -1.520 3.094 1.00 89.88 160 LEU A CA 1
ATOM 1144 C C . LEU A 1 160 ? 10.951 -0.292 2.847 1.00 89.88 160 LEU A C 1
ATOM 1146 O O . LEU A 1 160 ? 10.650 0.785 3.351 1.00 89.88 160 LEU A O 1
ATOM 1150 N N . SER A 1 161 ? 12.004 -0.424 2.037 1.00 87.69 161 SER A N 1
ATOM 1151 C CA . SER A 1 161 ? 12.877 0.700 1.675 1.00 87.69 161 SER A CA 1
ATOM 1152 C C . SER A 1 161 ? 12.212 1.769 0.803 1.00 87.69 161 SER A C 1
ATOM 1154 O O . SER A 1 161 ? 12.789 2.841 0.634 1.00 87.69 161 SER A O 1
ATOM 1156 N N . LEU A 1 162 ? 11.019 1.494 0.258 1.00 87.69 162 LEU A N 1
ATOM 1157 C CA . LEU A 1 162 ? 10.224 2.481 -0.472 1.00 87.69 162 LEU A CA 1
ATOM 1158 C C . LEU A 1 162 ? 9.382 3.363 0.453 1.00 87.69 162 LEU A C 1
ATOM 1160 O O . LEU A 1 162 ? 8.853 4.369 -0.009 1.00 87.69 162 LEU A O 1
ATOM 1164 N N . LEU A 1 163 ? 9.216 2.988 1.724 1.00 87.31 163 LEU A N 1
ATOM 1165 C CA . LEU A 1 163 ? 8.382 3.752 2.640 1.00 87.31 163 LEU A CA 1
ATOM 1166 C C . LEU A 1 163 ? 9.058 5.078 3.014 1.00 87.31 163 LEU A C 1
ATOM 1168 O O . LEU A 1 163 ? 10.266 5.095 3.288 1.00 87.31 163 LEU A O 1
ATOM 1172 N N . PRO A 1 164 ? 8.294 6.183 3.084 1.00 80.94 164 PRO A N 1
ATOM 1173 C CA . PRO A 1 164 ? 8.810 7.429 3.621 1.00 80.94 164 PRO A CA 1
ATOM 1174 C C . PRO A 1 164 ? 9.187 7.220 5.088 1.00 80.94 164 PRO A C 1
ATOM 1176 O O . PRO A 1 164 ? 8.493 6.534 5.844 1.00 80.94 164 PRO A O 1
ATOM 1179 N N . LYS A 1 165 ? 10.305 7.818 5.496 1.00 70.06 165 LYS A N 1
ATOM 1180 C CA . LYS A 1 165 ? 10.719 7.825 6.899 1.00 70.06 165 LYS A CA 1
ATOM 1181 C C . LYS A 1 165 ? 9.933 8.917 7.626 1.00 70.06 165 LYS A C 1
ATOM 1183 O O . LYS A 1 165 ? 9.847 10.032 7.112 1.00 70.06 165 LYS A O 1
ATOM 1188 N N . LEU A 1 166 ? 9.332 8.561 8.763 1.00 58.03 166 LEU A N 1
ATOM 1189 C CA . LEU A 1 166 ? 8.672 9.502 9.675 1.00 58.03 166 LEU A CA 1
ATOM 1190 C C . LEU A 1 166 ? 9.678 10.473 10.301 1.00 58.03 166 LEU A C 1
ATOM 1192 O O . LEU A 1 166 ? 10.834 10.049 10.535 1.00 58.03 166 LEU A O 1
#